Protein AF-A0AAX3X3F8-F1 (afdb_monomer)

Secondary structure (DSSP, 8-state):
---HHHHHHHHHHHHHHHHHHHHHHHS---S--PPPSEEEHHHHHHHHT--HHHHHHHHH-SSS--B-TTSS-EEEHHHHHHHHHHT-HHHHHH--GGGG--

Radius of gyration: 24.64 Å; Cα contacts (8 Å, |Δi|>4): 56; chains: 1; bounding box: 31×37×80 Å

pLDDT: mean 79.9, std 12.02, range [43.16, 93.12]

Structure (mmCIF, N/CA/C/O backbone):
data_AF-A0AAX3X3F8-F1
#
_entry.id   AF-A0AAX3X3F8-F1
#
loop_
_atom_site.group_PDB
_atom_site.id
_atom_site.type_symbol
_atom_site.label_atom_id
_atom_site.label_alt_id
_atom_site.label_comp_id
_atom_site.label_asym_id
_atom_site.label_entity_id
_atom_site.label_seq_id
_atom_site.pdbx_PDB_ins_code
_atom_site.Cartn_x
_atom_site.Cartn_y
_atom_site.Cartn_z
_atom_site.occupancy
_atom_site.B_iso_or_equiv
_atom_site.auth_seq_id
_atom_site.auth_comp_id
_atom_site.auth_asym_id
_atom_site.auth_atom_id
_atom_site.pdbx_PDB_model_num
ATOM 1 N N . MET A 1 1 ? -9.950 8.255 60.620 1.00 58.00 1 MET A N 1
ATOM 2 C CA . MET A 1 1 ? -10.562 7.123 59.895 1.00 58.00 1 MET A CA 1
ATOM 3 C C . MET A 1 1 ? -11.274 7.728 58.702 1.00 58.00 1 MET A C 1
ATOM 5 O O . MET A 1 1 ? -12.196 8.497 58.924 1.00 58.00 1 MET A O 1
ATOM 9 N N . TYR A 1 2 ? -10.775 7.527 57.478 1.00 62.75 2 TYR A N 1
ATOM 10 C CA . TYR A 1 2 ? -11.470 8.024 56.282 1.00 62.75 2 TYR A CA 1
ATOM 11 C C . TYR A 1 2 ? -12.895 7.469 56.281 1.00 62.75 2 TYR A C 1
ATOM 13 O O . TYR A 1 2 ? -13.060 6.282 56.581 1.00 62.75 2 TYR A O 1
ATOM 21 N N . SER A 1 3 ? -13.897 8.319 56.027 1.00 75.50 3 SER A N 1
ATOM 22 C CA . SER A 1 3 ? -15.286 7.861 56.003 1.00 75.50 3 SER A CA 1
ATOM 23 C C . SER A 1 3 ? -15.433 6.789 54.922 1.00 75.50 3 SER A C 1
ATOM 25 O O . SER A 1 3 ? -14.754 6.819 53.891 1.00 75.50 3 SER A O 1
ATOM 27 N N . GLU A 1 4 ? -16.278 5.796 55.176 1.00 75.62 4 GLU A N 1
ATOM 28 C CA . GLU A 1 4 ? -16.555 4.740 54.196 1.00 75.62 4 GLU A CA 1
ATOM 29 C C . GLU A 1 4 ? -17.125 5.318 52.888 1.00 75.62 4 GLU A C 1
ATOM 31 O O . GLU A 1 4 ? -16.891 4.765 51.817 1.00 75.62 4 GLU A O 1
ATOM 36 N N . GLU A 1 5 ? -17.764 6.486 52.959 1.00 75.38 5 GLU A N 1
ATOM 37 C CA . GLU A 1 5 ? -18.246 7.247 51.803 1.00 75.38 5 GLU A CA 1
ATOM 38 C C . GLU A 1 5 ? -17.090 7.737 50.922 1.00 75.38 5 GLU A C 1
ATOM 40 O O . GLU A 1 5 ? -17.108 7.518 49.715 1.00 75.38 5 GLU A O 1
ATOM 45 N N . PHE A 1 6 ? -16.024 8.281 51.519 1.00 75.81 6 PHE A N 1
ATOM 46 C CA . PHE A 1 6 ? -14.841 8.733 50.779 1.00 75.81 6 PHE A CA 1
ATOM 47 C C . PHE A 1 6 ? -14.113 7.577 50.076 1.00 75.81 6 PHE A C 1
ATOM 49 O O . PHE A 1 6 ? -13.629 7.706 48.952 1.00 75.81 6 PHE A O 1
ATOM 56 N N . LYS A 1 7 ? -14.060 6.400 50.714 1.00 77.25 7 LYS A N 1
ATOM 57 C CA . LYS A 1 7 ? -13.501 5.195 50.079 1.00 77.25 7 LYS A CA 1
ATOM 58 C C . LYS A 1 7 ? -14.379 4.695 48.932 1.00 77.25 7 LYS A C 1
ATOM 60 O O . LYS A 1 7 ? -13.846 4.161 47.959 1.00 77.25 7 LYS A O 1
ATOM 65 N N . ALA A 1 8 ? -15.700 4.824 49.055 1.00 79.06 8 ALA A N 1
ATOM 66 C CA . ALA A 1 8 ? -16.638 4.442 48.007 1.00 79.06 8 ALA A CA 1
ATOM 67 C C . ALA A 1 8 ? -16.528 5.371 46.788 1.00 79.06 8 ALA A C 1
ATOM 69 O O . ALA A 1 8 ? -16.512 4.880 45.661 1.00 79.06 8 ALA A O 1
ATOM 70 N N . GLU A 1 9 ? -16.364 6.673 47.020 1.00 79.81 9 GLU A N 1
ATOM 71 C CA . GLU A 1 9 ? -16.201 7.694 45.983 1.00 79.81 9 GLU A CA 1
ATOM 72 C C . GLU A 1 9 ? -14.920 7.474 45.165 1.00 79.81 9 GLU A C 1
ATOM 74 O O . GLU A 1 9 ? -14.990 7.272 43.953 1.00 79.81 9 GLU A O 1
ATOM 79 N N . ILE A 1 10 ? -13.765 7.336 45.831 1.00 82.44 10 ILE A N 1
ATOM 80 C CA . ILE A 1 10 ? -12.483 7.053 45.157 1.00 82.44 10 ILE A CA 1
ATOM 81 C C . ILE A 1 10 ? -12.543 5.752 44.356 1.00 82.44 10 ILE A C 1
ATOM 83 O O . ILE A 1 10 ? -11.998 5.652 43.256 1.00 82.44 10 ILE A O 1
ATOM 87 N N . LYS A 1 11 ? -13.189 4.717 44.902 1.00 83.19 11 LYS A N 1
ATOM 88 C CA . LYS A 1 11 ? -13.302 3.425 44.222 1.00 83.19 11 LYS A CA 1
ATOM 89 C C . LYS A 1 11 ? -14.120 3.537 42.939 1.00 83.19 11 LYS A C 1
ATOM 91 O O . LYS A 1 11 ? -13.823 2.822 41.980 1.00 83.19 11 LYS A O 1
ATOM 96 N N . GLU A 1 12 ? -15.132 4.396 42.917 1.00 84.38 12 GLU A N 1
ATOM 97 C CA . GLU A 1 12 ? -15.956 4.587 41.730 1.00 84.38 12 GLU A CA 1
ATOM 98 C C . GLU A 1 12 ? -15.256 5.458 40.683 1.00 84.38 12 GLU A C 1
ATOM 100 O O . GLU A 1 12 ? -15.227 5.066 39.517 1.00 84.38 12 GLU A O 1
ATOM 105 N N . GLU A 1 13 ? -14.579 6.535 41.088 1.00 83.00 13 GLU A N 1
ATOM 106 C CA . GLU A 1 13 ? -13.728 7.328 40.186 1.00 83.00 13 GLU A CA 1
ATOM 107 C C . GLU A 1 13 ? -12.637 6.467 39.540 1.00 83.00 13 GLU A C 1
ATOM 109 O O . GLU A 1 13 ? -12.443 6.487 38.322 1.00 83.00 13 GLU A O 1
ATOM 114 N N . PHE A 1 14 ? -11.975 5.622 40.337 1.00 82.81 14 PHE A N 1
ATOM 115 C CA . PHE A 1 14 ? -10.937 4.731 39.832 1.00 82.81 14 PHE A CA 1
ATOM 116 C C . PHE A 1 14 ? -11.504 3.715 38.839 1.00 82.81 14 PHE A C 1
ATOM 118 O O . PHE A 1 14 ? -10.891 3.457 37.810 1.00 82.81 14 PHE A O 1
ATOM 125 N N . ARG A 1 15 ? -12.700 3.163 39.088 1.00 83.31 15 ARG A N 1
ATOM 126 C CA . ARG A 1 15 ? -13.371 2.255 38.140 1.00 83.31 15 ARG A CA 1
ATOM 127 C C . ARG A 1 15 ? -13.781 2.937 36.844 1.00 83.31 15 ARG A C 1
ATOM 129 O O . ARG A 1 15 ? -13.835 2.257 35.821 1.00 83.31 15 ARG A O 1
ATOM 136 N N . GLN A 1 16 ? -14.143 4.216 36.882 1.00 83.88 16 GLN A N 1
ATOM 137 C CA . GLN A 1 16 ? -14.480 4.970 35.677 1.00 83.88 16 GLN A CA 1
ATOM 138 C C . GLN A 1 16 ? -13.229 5.217 34.838 1.00 83.88 16 GLN A C 1
ATOM 140 O O . GLN A 1 16 ? -13.212 4.851 33.666 1.00 83.88 16 GLN A O 1
ATOM 145 N N . LEU A 1 17 ? -12.153 5.694 35.466 1.00 83.06 17 LEU A N 1
ATOM 146 C CA . LEU A 1 17 ? -10.879 5.942 34.794 1.00 83.06 17 LEU A CA 1
ATOM 147 C C . LEU A 1 17 ? -10.274 4.650 34.220 1.00 83.06 17 LEU A C 1
ATOM 149 O O . LEU A 1 17 ? -9.800 4.624 33.087 1.00 83.06 17 LEU A O 1
ATOM 153 N N . PHE A 1 18 ? -10.363 3.543 34.962 1.00 82.31 18 PHE A N 1
ATOM 154 C CA . PHE A 1 18 ? -9.892 2.239 34.492 1.00 82.31 18 PHE A CA 1
ATOM 155 C C . PHE A 1 18 ? -10.750 1.686 33.346 1.00 82.31 18 PHE A C 1
ATOM 157 O O . PHE A 1 18 ? -10.212 1.071 32.431 1.00 82.31 18 PHE A O 1
ATOM 164 N N . ARG A 1 19 ? -12.075 1.901 33.368 1.00 80.19 19 ARG A N 1
ATOM 165 C CA . ARG A 1 19 ? -12.961 1.508 32.258 1.00 80.19 19 ARG A CA 1
ATOM 166 C C . ARG A 1 19 ? -12.665 2.302 31.000 1.00 80.19 19 ARG A C 1
ATOM 168 O O . ARG A 1 19 ? -12.565 1.696 29.944 1.00 80.19 19 ARG A O 1
ATOM 175 N N . GLU A 1 20 ? -12.480 3.609 31.118 1.00 79.94 20 GLU A N 1
ATOM 176 C CA . GLU A 1 20 ? -12.180 4.463 29.971 1.00 79.94 20 GLU A CA 1
ATOM 177 C C . GLU A 1 20 ? -10.856 4.062 29.301 1.00 79.94 20 GLU A C 1
ATOM 179 O O . GLU A 1 20 ? -10.770 3.966 28.075 1.00 79.94 20 GLU A O 1
ATOM 184 N N . GLU A 1 21 ? -9.833 3.755 30.099 1.00 76.81 21 GLU A N 1
ATOM 185 C CA . GLU A 1 21 ? -8.528 3.361 29.569 1.00 76.81 21 GLU A CA 1
ATOM 186 C C . GLU A 1 21 ? -8.526 1.929 29.011 1.00 76.81 21 GLU A C 1
ATOM 188 O O . GLU A 1 21 ? -7.927 1.667 27.964 1.00 76.81 21 GLU A O 1
ATOM 193 N N . LEU A 1 22 ? -9.262 1.006 29.646 1.00 77.94 22 LEU A N 1
ATOM 194 C CA . LEU A 1 22 ? -9.501 -0.325 29.088 1.00 77.94 22 LEU A CA 1
ATOM 195 C C . LEU A 1 22 ? -10.288 -0.240 27.777 1.00 77.94 22 LEU A C 1
ATOM 197 O O . LEU A 1 22 ? -9.910 -0.897 26.815 1.00 77.94 22 LEU A O 1
ATOM 201 N N . GLU A 1 23 ? -11.332 0.582 27.684 1.00 73.75 23 GLU A N 1
ATOM 202 C CA . GLU A 1 23 ? -12.084 0.756 26.439 1.00 73.75 23 GLU A CA 1
ATOM 203 C C . GLU A 1 23 ? -11.219 1.338 25.319 1.00 73.75 23 GLU A C 1
ATOM 205 O O . GLU A 1 23 ? -11.332 0.887 24.185 1.00 73.75 23 GLU A O 1
ATOM 210 N N . LYS A 1 24 ? -10.288 2.256 25.602 1.00 73.94 24 LYS A N 1
ATOM 211 C CA . LYS A 1 24 ? -9.333 2.747 24.590 1.00 73.94 24 LYS A CA 1
ATOM 212 C C . LYS A 1 24 ? -8.339 1.674 24.135 1.00 73.94 24 LYS A C 1
ATOM 214 O O . LYS A 1 24 ? -7.976 1.643 22.959 1.00 73.94 24 LYS A O 1
ATOM 219 N N . ALA A 1 25 ? -7.900 0.797 25.040 1.00 68.19 25 ALA A N 1
ATOM 220 C CA . ALA A 1 25 ? -6.952 -0.277 24.737 1.00 68.19 25 ALA A CA 1
ATOM 221 C C . ALA A 1 25 ? -7.603 -1.487 24.039 1.00 68.19 25 ALA A C 1
ATOM 223 O O . ALA A 1 25 ? -6.983 -2.107 23.174 1.00 68.19 25 ALA A O 1
ATOM 224 N N . PHE A 1 26 ? -8.847 -1.808 24.409 1.00 63.91 26 PHE A N 1
ATOM 225 C CA . PHE A 1 26 ? -9.639 -2.924 23.886 1.00 63.91 26 PHE A CA 1
ATOM 226 C C . PHE A 1 26 ? -10.647 -2.513 22.817 1.00 63.91 26 PHE A C 1
ATOM 228 O O . PHE A 1 26 ? -11.297 -3.396 22.253 1.00 63.91 26 PHE A O 1
ATOM 235 N N . ALA A 1 27 ? -10.762 -1.216 22.499 1.00 64.94 27 ALA A N 1
ATOM 236 C CA . ALA A 1 27 ? -11.439 -0.759 21.297 1.00 64.94 27 ALA A CA 1
ATOM 237 C C . ALA A 1 27 ? -10.903 -1.624 20.160 1.00 64.94 27 ALA A C 1
ATOM 239 O O . ALA A 1 27 ? -9.682 -1.640 19.950 1.00 64.94 27 ALA A O 1
ATOM 240 N N . PRO A 1 28 ? -11.765 -2.399 19.480 1.00 53.25 28 PRO A N 1
ATOM 241 C CA . PRO A 1 28 ? -11.326 -3.273 18.419 1.00 53.25 28 PRO A CA 1
ATOM 242 C C . PRO A 1 28 ? -10.744 -2.367 17.345 1.00 53.25 28 PRO A C 1
ATOM 244 O O . PRO A 1 28 ? -11.465 -1.828 16.513 1.00 53.25 28 PRO A O 1
ATOM 247 N N . LYS A 1 29 ? -9.422 -2.164 17.367 1.00 53.62 29 LYS A N 1
ATOM 248 C CA . LYS A 1 29 ? -8.680 -1.786 16.177 1.00 53.62 29 LYS A CA 1
ATOM 249 C C . LYS A 1 29 ? -9.015 -2.918 15.230 1.00 53.62 29 LYS A C 1
ATOM 251 O O . LYS A 1 29 ? -8.598 -4.042 15.522 1.00 53.62 29 LYS A O 1
ATOM 256 N N . PRO A 1 30 ? -9.825 -2.688 14.187 1.00 51.72 30 PRO A N 1
ATOM 257 C CA . PRO A 1 30 ? -10.158 -3.769 13.293 1.00 51.72 30 PRO A CA 1
ATOM 258 C C . PRO A 1 30 ? -8.814 -4.271 12.765 1.00 51.72 30 PRO A C 1
ATOM 260 O O . PRO A 1 30 ? -8.074 -3.535 12.113 1.00 51.72 30 PRO A O 1
ATOM 263 N N . LEU A 1 31 ? -8.454 -5.502 13.144 1.00 53.12 31 LEU A N 1
ATOM 264 C CA . LEU A 1 31 ? -7.242 -6.183 12.671 1.00 53.12 31 LEU A CA 1
ATOM 265 C C . LEU A 1 31 ? -7.237 -6.235 11.136 1.00 53.12 31 LEU A C 1
ATOM 267 O O . LEU A 1 31 ? -6.192 -6.330 10.503 1.00 53.12 31 LEU A O 1
ATOM 271 N N . ILE A 1 32 ? -8.423 -6.079 10.554 1.00 50.91 32 ILE A N 1
ATOM 272 C CA . ILE A 1 32 ? -8.687 -5.828 9.156 1.00 50.91 32 ILE A CA 1
ATOM 273 C C . ILE A 1 32 ? -8.950 -4.323 9.011 1.00 50.91 32 ILE A C 1
ATOM 275 O O . ILE A 1 32 ? -10.095 -3.877 9.003 1.00 50.91 32 ILE A O 1
ATOM 279 N N . ARG A 1 33 ? -7.901 -3.499 8.891 1.00 57.41 33 ARG A N 1
ATOM 280 C CA . ARG A 1 33 ? -8.070 -2.252 8.132 1.00 57.41 33 ARG A CA 1
ATOM 281 C C . ARG A 1 33 ? -8.456 -2.713 6.732 1.00 57.41 33 ARG A C 1
ATOM 283 O O . ARG A 1 33 ? -7.586 -3.197 6.012 1.00 57.41 33 ARG A O 1
ATOM 290 N N . GLU A 1 34 ? -9.743 -2.677 6.398 1.00 65.19 34 GLU A N 1
ATOM 291 C CA . GLU A 1 34 ? -10.207 -3.008 5.054 1.00 65.19 34 GLU A CA 1
ATOM 292 C C . GLU A 1 34 ? -9.348 -2.221 4.068 1.00 65.19 34 GLU A C 1
ATOM 294 O O . GLU A 1 34 ? -9.253 -0.991 4.149 1.00 65.19 34 GLU A O 1
ATOM 299 N N . LEU A 1 35 ? -8.616 -2.945 3.217 1.00 71.50 35 LEU A N 1
ATOM 300 C CA . LEU A 1 35 ? -7.691 -2.317 2.292 1.00 71.50 35 LEU A CA 1
ATOM 301 C C . LEU A 1 35 ? -8.539 -1.435 1.364 1.00 71.50 35 LEU A C 1
ATOM 303 O O . LEU A 1 35 ? -9.437 -1.960 0.700 1.00 71.50 35 LEU A O 1
ATOM 307 N N . PRO A 1 36 ? -8.320 -0.108 1.327 1.00 78.75 36 PRO A N 1
ATOM 308 C CA . PRO A 1 36 ? -9.145 0.777 0.516 1.00 78.75 36 PRO A CA 1
ATOM 309 C C . PRO A 1 36 ? -9.081 0.323 -0.941 1.00 78.75 36 PRO A C 1
ATOM 311 O O . PRO A 1 36 ? -8.023 -0.087 -1.408 1.00 78.75 36 PRO A O 1
ATOM 314 N N . VAL A 1 37 ? -10.193 0.396 -1.677 1.00 84.44 37 VAL A N 1
ATOM 315 C CA . VAL A 1 37 ? -10.270 -0.119 -3.062 1.00 84.44 37 VAL A CA 1
ATOM 316 C C . VAL A 1 37 ? -9.149 0.449 -3.943 1.00 84.44 37 VAL A C 1
ATOM 318 O O . VAL A 1 37 ? -8.559 -0.274 -4.749 1.00 84.44 37 VAL A O 1
ATOM 321 N N . LEU A 1 38 ? -8.820 1.726 -3.734 1.00 88.38 38 LEU A N 1
ATOM 322 C CA . LEU A 1 38 ? -7.677 2.408 -4.323 1.00 88.38 38 LEU A CA 1
ATOM 3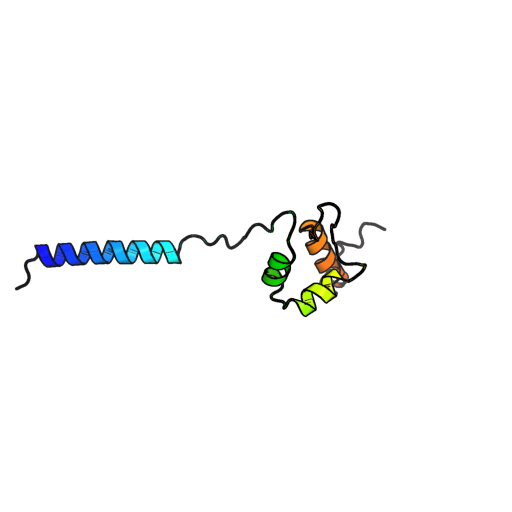23 C C . LEU A 1 38 ? -6.773 2.938 -3.206 1.00 88.38 38 LEU A C 1
ATOM 325 O O . LEU A 1 38 ? -7.192 3.766 -2.396 1.00 88.38 38 LEU A O 1
ATOM 329 N N . LEU A 1 39 ? -5.526 2.488 -3.195 1.00 89.31 39 LEU A N 1
ATOM 330 C CA . LEU A 1 39 ? -4.485 2.959 -2.296 1.00 89.31 39 LEU A CA 1
ATOM 331 C C . LEU A 1 39 ? -3.819 4.212 -2.863 1.00 89.31 39 LEU A C 1
ATOM 333 O O . LEU A 1 39 ? -3.541 4.320 -4.060 1.00 89.31 39 LEU A O 1
ATOM 337 N N . THR A 1 40 ? -3.521 5.156 -1.980 1.00 91.44 40 THR A N 1
ATOM 338 C CA . THR A 1 40 ? -2.628 6.279 -2.278 1.00 91.44 40 THR A CA 1
ATOM 339 C C . THR A 1 40 ? -1.167 5.885 -2.053 1.00 91.44 40 THR A C 1
ATOM 341 O O . THR A 1 40 ? -0.865 4.899 -1.380 1.00 91.44 40 THR A O 1
ATOM 344 N N . ARG A 1 41 ? -0.232 6.703 -2.553 1.00 89.69 41 ARG A N 1
ATOM 345 C CA . ARG A 1 41 ? 1.208 6.542 -2.284 1.00 89.69 41 ARG A CA 1
ATOM 346 C C . ARG A 1 41 ? 1.529 6.462 -0.787 1.00 89.69 41 ARG A C 1
ATOM 348 O O . ARG A 1 41 ? 2.325 5.620 -0.393 1.00 89.69 41 ARG A O 1
ATOM 355 N N . GLN A 1 42 ? 0.911 7.313 0.036 1.00 89.38 42 GLN A N 1
ATOM 356 C CA . GLN A 1 42 ? 1.132 7.319 1.488 1.00 89.38 42 GLN A CA 1
ATOM 357 C C . GLN A 1 42 ? 0.658 6.010 2.125 1.00 89.38 42 GLN A C 1
ATOM 359 O O . GLN A 1 42 ? 1.393 5.397 2.891 1.00 89.38 42 GLN A O 1
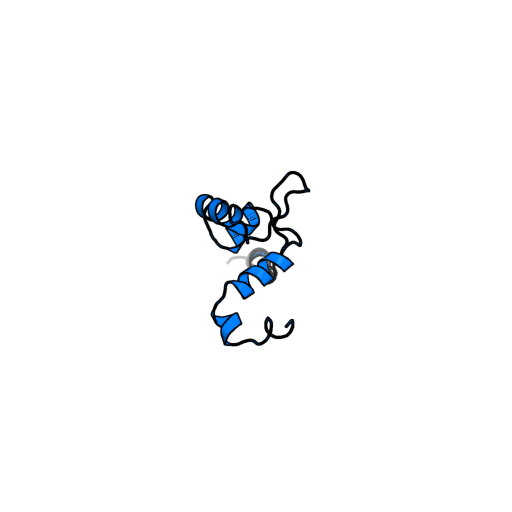ATOM 364 N N . GLN A 1 43 ? -0.520 5.526 1.730 1.00 88.94 43 GLN A N 1
ATOM 365 C CA . GLN A 1 43 ? -1.049 4.256 2.227 1.00 88.94 43 GLN A CA 1
ATOM 366 C C . GLN A 1 43 ? -0.204 3.060 1.777 1.00 88.94 43 GLN A C 1
ATOM 368 O O . GLN A 1 43 ? -0.002 2.139 2.558 1.00 88.94 43 GLN A O 1
ATOM 373 N N . LEU A 1 44 ? 0.337 3.079 0.553 1.00 90.00 44 LEU A N 1
ATOM 374 C CA . LEU A 1 44 ? 1.286 2.060 0.097 1.00 90.00 44 LEU A CA 1
ATOM 375 C C . LEU A 1 44 ? 2.563 2.066 0.949 1.00 90.00 44 LEU A C 1
ATOM 377 O O . LEU A 1 44 ? 3.045 1.006 1.337 1.00 90.00 44 LEU A O 1
ATOM 381 N N . MET A 1 45 ? 3.100 3.252 1.250 1.00 91.00 45 MET A N 1
ATOM 382 C CA . MET A 1 45 ? 4.286 3.405 2.097 1.00 91.00 45 MET A CA 1
ATOM 383 C C . MET A 1 45 ? 4.055 2.868 3.509 1.00 91.00 45 MET A C 1
ATOM 385 O O . MET A 1 45 ? 4.914 2.159 4.027 1.00 91.00 45 MET A O 1
ATOM 389 N N . GLU A 1 46 ? 2.899 3.167 4.102 1.00 90.12 46 GLU A N 1
ATOM 390 C CA . GLU A 1 46 ? 2.495 2.624 5.401 1.00 90.12 46 GLU A CA 1
ATOM 391 C C . GLU A 1 46 ? 2.316 1.102 5.351 1.00 90.12 46 GLU A C 1
ATOM 393 O O . GLU A 1 46 ? 2.815 0.401 6.227 1.00 90.12 46 GLU A O 1
ATOM 398 N N . LEU A 1 47 ? 1.654 0.585 4.311 1.00 87.69 47 LEU A N 1
ATOM 399 C CA . LEU A 1 47 ? 1.356 -0.840 4.154 1.00 87.69 47 LEU A CA 1
ATOM 400 C C . LEU A 1 47 ? 2.624 -1.685 3.990 1.00 87.69 47 LEU A C 1
ATOM 402 O O . LEU A 1 47 ? 2.761 -2.727 4.621 1.00 87.69 47 LEU A O 1
ATOM 406 N N . PHE A 1 48 ? 3.557 -1.232 3.152 1.00 87.56 48 PHE A N 1
ATOM 407 C CA . PHE A 1 48 ? 4.816 -1.933 2.887 1.00 87.56 48 PHE A CA 1
ATOM 408 C C . PHE A 1 48 ? 5.914 -1.565 3.892 1.00 87.56 48 PHE A C 1
ATOM 410 O O . PHE A 1 48 ? 6.999 -2.143 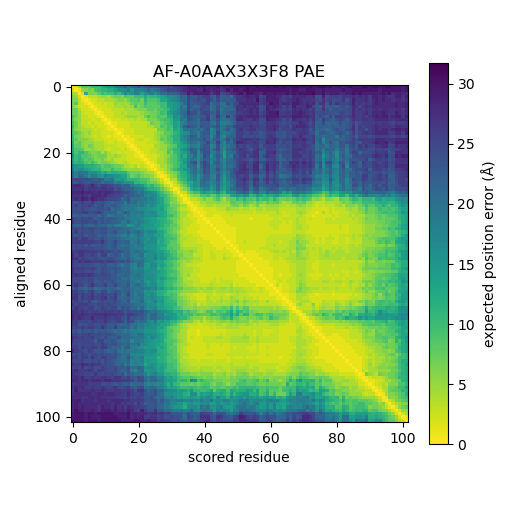3.851 1.00 87.56 48 PHE A O 1
ATOM 417 N N . ASN A 1 49 ? 5.656 -0.595 4.775 1.00 89.75 49 ASN A N 1
ATOM 418 C CA . ASN A 1 49 ? 6.634 -0.007 5.685 1.00 89.75 49 ASN A CA 1
ATOM 419 C C . ASN A 1 49 ? 7.926 0.438 4.964 1.00 89.75 49 ASN A C 1
ATOM 421 O O . ASN A 1 49 ? 9.048 0.139 5.381 1.00 89.75 49 ASN A O 1
ATOM 425 N N . ILE A 1 50 ? 7.766 1.143 3.839 1.00 92.44 50 ILE A N 1
ATOM 426 C CA . ILE A 1 50 ? 8.873 1.626 3.003 1.00 92.44 50 ILE A CA 1
ATOM 427 C C . ILE A 1 50 ? 8.949 3.149 2.983 1.00 92.44 50 ILE A C 1
ATOM 429 O O . ILE A 1 50 ? 7.953 3.862 3.083 1.00 92.44 50 ILE A O 1
ATOM 433 N N . ARG A 1 51 ? 10.168 3.659 2.793 1.00 93.12 51 ARG A N 1
ATOM 434 C CA . ARG A 1 51 ? 10.414 5.093 2.619 1.00 93.12 51 ARG A CA 1
ATOM 435 C C . ARG A 1 51 ? 10.078 5.560 1.205 1.00 93.12 51 ARG A C 1
ATOM 437 O O . ARG A 1 51 ? 10.056 4.779 0.253 1.00 93.12 51 ARG A O 1
ATOM 444 N N . ASP A 1 52 ? 9.920 6.872 1.083 1.00 92.25 52 ASP A N 1
ATOM 445 C CA . ASP A 1 52 ? 9.490 7.557 -0.135 1.00 92.25 52 ASP A CA 1
ATOM 446 C C . ASP A 1 52 ? 10.330 7.212 -1.377 1.00 92.25 52 ASP A C 1
ATOM 448 O O . ASP A 1 52 ? 9.792 6.957 -2.451 1.00 92.25 52 ASP A O 1
ATOM 452 N N . THR A 1 53 ? 11.650 7.097 -1.222 1.00 93.12 53 THR A N 1
ATOM 453 C CA . THR A 1 53 ? 12.564 6.745 -2.320 1.00 93.12 53 THR A CA 1
ATOM 454 C C . THR A 1 53 ? 12.284 5.359 -2.899 1.00 93.12 53 THR A C 1
ATOM 456 O O . THR A 1 53 ? 12.296 5.176 -4.117 1.00 93.12 53 THR A O 1
ATOM 459 N N . LYS A 1 54 ? 11.988 4.377 -2.040 1.00 92.31 54 LYS A N 1
ATOM 460 C CA . LYS A 1 54 ? 11.628 3.018 -2.460 1.00 92.31 54 LYS A CA 1
ATOM 461 C C . LYS A 1 54 ? 10.221 2.973 -3.044 1.00 92.31 54 LYS A C 1
ATOM 463 O O . LYS A 1 54 ? 10.019 2.282 -4.037 1.00 92.31 54 LYS A O 1
ATOM 468 N N . ALA A 1 55 ? 9.291 3.756 -2.500 1.00 91.81 55 ALA A N 1
ATOM 469 C CA . ALA A 1 55 ? 7.954 3.893 -3.069 1.00 91.81 55 ALA A CA 1
ATOM 470 C C . ALA A 1 55 ? 7.990 4.509 -4.480 1.00 91.81 55 ALA A C 1
ATOM 472 O O . ALA A 1 55 ? 7.372 3.963 -5.388 1.00 91.81 55 ALA A O 1
ATOM 473 N N . SER A 1 56 ? 8.770 5.574 -4.705 1.00 91.62 56 SER A N 1
ATOM 474 C CA . SER A 1 56 ? 9.016 6.134 -6.046 1.00 91.62 56 SER A CA 1
ATOM 475 C C . SER A 1 56 ? 9.559 5.086 -7.014 1.00 91.62 56 SER A C 1
ATOM 477 O O . SER A 1 56 ? 9.059 4.968 -8.129 1.00 91.62 56 SER A O 1
ATOM 479 N N . ALA A 1 57 ? 10.577 4.328 -6.593 1.00 92.62 57 ALA A N 1
ATOM 480 C CA . ALA A 1 57 ? 11.187 3.303 -7.435 1.00 92.62 57 ALA A CA 1
ATOM 481 C C . ALA A 1 57 ? 10.181 2.201 -7.806 1.00 92.62 57 ALA A C 1
ATOM 483 O O . ALA A 1 57 ? 10.127 1.789 -8.961 1.00 92.62 57 ALA A O 1
ATOM 484 N N . LEU A 1 58 ? 9.353 1.770 -6.848 1.00 91.38 58 LEU A N 1
ATOM 485 C CA . LEU A 1 58 ? 8.307 0.771 -7.062 1.00 91.38 58 LEU A CA 1
ATOM 486 C C . LEU A 1 58 ? 7.216 1.282 -8.018 1.00 91.38 58 LEU A C 1
ATOM 488 O O . LEU A 1 58 ? 6.880 0.598 -8.976 1.00 91.38 58 LEU A O 1
ATOM 492 N N . LEU A 1 59 ? 6.728 2.512 -7.825 1.00 89.44 59 LEU A N 1
ATOM 493 C CA . LEU A 1 59 ? 5.724 3.140 -8.699 1.00 89.44 59 LEU A CA 1
ATOM 494 C C . LEU A 1 59 ? 6.251 3.450 -10.112 1.00 89.44 59 LEU A C 1
ATOM 496 O O . LEU A 1 59 ? 5.476 3.544 -11.068 1.00 89.44 59 LEU A O 1
ATOM 500 N N . GLY A 1 60 ? 7.568 3.621 -10.250 1.00 88.44 60 GLY A N 1
ATOM 501 C CA . GLY A 1 60 ? 8.243 3.844 -11.528 1.00 88.44 60 GLY A CA 1
ATOM 502 C C . GLY A 1 60 ? 8.317 2.601 -12.414 1.00 88.44 60 GLY A C 1
ATOM 503 O O . GLY A 1 60 ? 8.501 2.734 -13.622 1.00 88.44 60 GLY A O 1
ATOM 504 N N . ARG A 1 61 ? 8.126 1.407 -11.847 1.00 90.44 61 ARG A N 1
ATOM 505 C CA . ARG A 1 61 ? 8.125 0.155 -12.605 1.00 90.44 61 ARG A CA 1
ATOM 506 C C . ARG A 1 61 ? 6.995 0.123 -13.639 1.00 90.44 61 ARG A C 1
ATOM 508 O O . ARG A 1 61 ? 5.921 0.699 -13.432 1.00 90.44 61 ARG A O 1
ATOM 515 N N . SER A 1 62 ? 7.258 -0.522 -14.774 1.00 87.19 62 SER A N 1
ATOM 516 C CA . SER A 1 62 ? 6.295 -0.678 -15.872 1.00 87.19 62 SER A CA 1
ATOM 517 C C . SER A 1 62 ? 5.243 -1.745 -15.578 1.00 87.19 62 SER A C 1
ATOM 519 O O . SER A 1 62 ? 4.109 -1.606 -16.015 1.00 87.19 62 SER A O 1
ATOM 521 N N . ASP A 1 63 ? 5.615 -2.775 -14.820 1.00 89.00 63 ASP A N 1
ATOM 522 C CA . ASP A 1 63 ? 4.770 -3.902 -14.419 1.00 89.00 63 ASP A CA 1
ATOM 523 C C . ASP A 1 63 ? 3.924 -3.621 -13.167 1.00 89.00 63 ASP A C 1
ATOM 525 O O . ASP A 1 63 ? 3.046 -4.407 -12.827 1.00 89.00 63 ASP A O 1
ATOM 529 N N . PHE A 1 64 ? 4.175 -2.513 -12.463 1.00 91.31 64 PHE A N 1
ATOM 530 C CA . PHE A 1 64 ? 3.484 -2.217 -11.212 1.00 91.31 64 PHE A CA 1
ATOM 531 C C . PHE A 1 64 ? 2.059 -1.679 -11.456 1.00 91.31 64 PHE A C 1
ATOM 533 O O . PHE A 1 64 ? 1.889 -0.752 -12.258 1.00 91.31 64 PHE A O 1
ATOM 540 N N . PRO A 1 65 ? 1.032 -2.190 -10.747 1.00 89.69 65 PRO A N 1
ATOM 541 C CA . PRO A 1 65 ? -0.366 -1.848 -10.990 1.00 89.69 65 PRO A CA 1
ATOM 542 C C . PRO A 1 65 ? -0.694 -0.435 -10.498 1.00 89.69 65 PRO A C 1
ATOM 544 O O . PRO A 1 65 ? -0.999 -0.201 -9.328 1.00 89.69 65 PRO A O 1
ATOM 547 N N . LYS A 1 66 ? -0.649 0.526 -11.419 1.00 89.44 66 LYS A N 1
ATOM 548 C CA . LYS A 1 66 ? -0.880 1.951 -11.162 1.00 89.44 66 LYS A CA 1
ATOM 549 C C . LYS A 1 66 ? -1.995 2.507 -12.037 1.00 89.44 66 LYS A C 1
ATOM 551 O O . LYS A 1 66 ? -2.109 2.184 -13.214 1.00 89.44 66 LYS A O 1
ATOM 556 N N . PHE A 1 67 ? -2.793 3.383 -11.449 1.00 87.94 67 PHE A N 1
ATOM 557 C CA . PHE A 1 67 ? -3.910 4.079 -12.066 1.00 87.94 67 PHE A CA 1
ATOM 558 C C . PHE A 1 67 ? -3.646 5.588 -12.022 1.00 87.94 67 PHE A C 1
ATOM 560 O O . PHE A 1 67 ? -3.510 6.162 -10.941 1.00 87.94 67 PHE A O 1
ATOM 567 N N . TYR A 1 68 ? -3.545 6.224 -13.193 1.00 82.94 68 TYR A N 1
ATOM 568 C CA . TYR A 1 68 ? -3.225 7.656 -13.326 1.00 82.94 68 TYR A CA 1
ATOM 569 C C . TYR A 1 68 ? -4.404 8.527 -13.771 1.00 82.94 68 TYR A C 1
ATOM 571 O O . TYR A 1 68 ? -4.309 9.750 -13.695 1.00 82.94 68 TYR A O 1
ATOM 579 N N . GLU A 1 69 ? -5.515 7.938 -14.219 1.00 80.56 69 GLU A N 1
ATOM 580 C CA . GLU A 1 69 ? -6.597 8.693 -14.874 1.00 80.56 69 GLU A CA 1
ATOM 581 C C . GLU A 1 69 ? -7.348 9.641 -13.921 1.00 80.56 69 GLU A C 1
ATOM 583 O O . GLU A 1 69 ? -8.008 10.573 -14.364 1.00 80.56 69 GLU A O 1
ATOM 588 N N . ALA A 1 70 ? -7.193 9.476 -12.603 1.00 76.81 70 ALA A N 1
ATOM 589 C CA . ALA A 1 70 ? -7.801 10.338 -11.586 1.00 76.81 70 ALA A CA 1
ATOM 590 C C . ALA A 1 70 ? -6.986 11.608 -11.244 1.00 76.81 70 ALA A C 1
ATOM 592 O O . ALA A 1 70 ? -7.198 12.204 -10.187 1.00 76.81 70 ALA A O 1
ATOM 593 N N . GLY A 1 71 ? -6.004 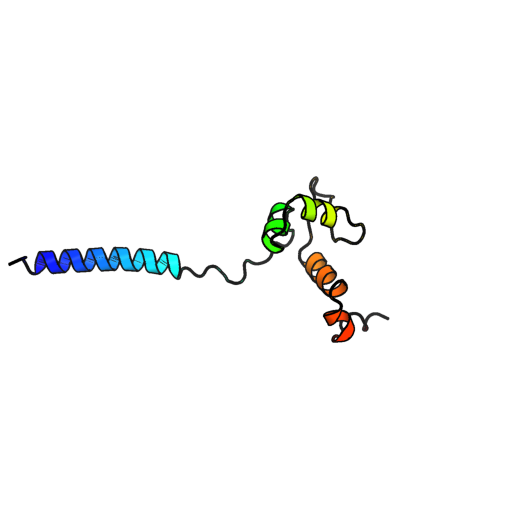12.000 -12.067 1.00 78.94 71 GLY A N 1
ATOM 594 C CA . GLY A 1 71 ? -5.159 13.185 -11.825 1.00 78.94 71 GLY A CA 1
ATOM 595 C C . GLY A 1 71 ? -4.118 13.019 -10.707 1.00 78.94 71 GLY A C 1
ATOM 596 O O . GLY A 1 71 ? -3.410 13.963 -10.363 1.00 78.94 71 GLY A O 1
ATOM 597 N N . ARG A 1 72 ? -4.004 11.815 -10.135 1.00 84.81 72 ARG A N 1
ATOM 598 C CA . ARG A 1 72 ? -2.985 11.411 -9.155 1.00 84.81 72 ARG A CA 1
ATOM 599 C C . ARG A 1 72 ? -2.708 9.916 -9.280 1.00 84.81 72 ARG A C 1
ATOM 601 O O . ARG A 1 72 ? -3.548 9.180 -9.790 1.00 84.81 72 ARG A O 1
ATOM 608 N N . VAL A 1 73 ? -1.562 9.465 -8.768 1.00 86.81 73 VAL A N 1
ATOM 609 C CA . VAL A 1 73 ? -1.220 8.034 -8.747 1.00 86.81 73 VAL A CA 1
ATOM 610 C C . VAL A 1 73 ? -2.056 7.322 -7.692 1.00 86.81 73 VAL A C 1
ATOM 612 O O . VAL A 1 73 ? -1.924 7.595 -6.496 1.00 86.81 73 VAL A O 1
ATOM 615 N N . LEU A 1 74 ? -2.902 6.409 -8.148 1.00 90.56 74 LEU A N 1
ATOM 616 C CA . LEU A 1 74 ? -3.684 5.500 -7.322 1.00 90.56 74 LEU A CA 1
ATOM 617 C C . LEU A 1 74 ? -3.301 4.061 -7.643 1.00 90.56 74 LEU A C 1
ATOM 619 O O . LEU A 1 74 ? -2.836 3.758 -8.737 1.00 90.56 74 LEU A O 1
ATOM 623 N N . ILE A 1 75 ? -3.471 3.172 -6.676 1.00 91.12 75 ILE A N 1
ATOM 624 C CA . ILE A 1 75 ? -3.036 1.780 -6.779 1.00 91.12 75 ILE A CA 1
ATOM 625 C C . ILE A 1 75 ? -4.245 0.903 -6.464 1.00 91.12 75 ILE A C 1
ATOM 627 O O . ILE A 1 75 ? -4.705 0.900 -5.321 1.00 91.12 75 ILE A O 1
ATOM 631 N N . PRO A 1 76 ? -4.810 0.186 -7.446 1.00 91.38 76 PRO A N 1
ATOM 632 C CA . PRO A 1 76 ? -5.931 -0.703 -7.189 1.00 91.38 76 PRO A CA 1
ATOM 633 C C . PRO A 1 76 ? -5.512 -1.858 -6.283 1.00 91.38 76 PRO A C 1
ATOM 635 O O . PRO A 1 76 ? -4.656 -2.662 -6.644 1.00 91.38 76 PRO A O 1
ATOM 638 N N . SER A 1 77 ? -6.150 -1.972 -5.122 1.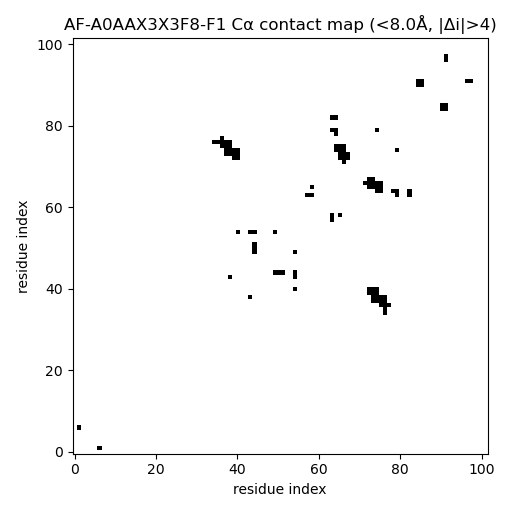00 89.25 77 SER A N 1
ATOM 639 C CA . SER A 1 77 ? -5.806 -2.966 -4.098 1.00 89.25 77 SER A CA 1
ATOM 640 C C . SER A 1 77 ? -5.861 -4.402 -4.604 1.00 89.25 77 SER A C 1
ATOM 642 O O . SER A 1 77 ? -4.967 -5.195 -4.330 1.00 89.25 77 SER A O 1
ATOM 644 N N . LYS A 1 78 ? -6.869 -4.731 -5.418 1.00 87.81 78 LYS A N 1
ATOM 645 C CA . LYS A 1 78 ? -6.991 -6.059 -6.031 1.00 87.81 78 LYS A CA 1
ATOM 646 C C . LYS A 1 78 ? -5.813 -6.379 -6.960 1.00 87.81 78 LYS A C 1
ATOM 648 O O . LYS A 1 78 ? -5.278 -7.479 -6.902 1.00 87.81 78 LYS A O 1
ATOM 653 N N . ALA A 1 79 ? -5.410 -5.417 -7.791 1.00 88.50 79 ALA A N 1
ATOM 654 C CA . ALA A 1 79 ? -4.299 -5.592 -8.722 1.00 88.50 79 ALA A CA 1
ATOM 655 C C . ALA A 1 79 ? -2.950 -5.638 -7.990 1.00 88.50 79 ALA A C 1
ATOM 657 O O . ALA A 1 79 ? -2.071 -6.396 -8.376 1.00 88.50 79 ALA A O 1
ATOM 658 N N . LEU A 1 80 ? -2.806 -4.874 -6.901 1.00 90.38 80 LEU A N 1
ATOM 659 C CA . LEU A 1 80 ? -1.634 -4.923 -6.032 1.00 90.38 80 LEU A CA 1
ATOM 660 C C . LEU A 1 80 ? -1.438 -6.309 -5.414 1.00 90.38 80 LEU A C 1
ATOM 662 O O . LEU A 1 80 ? -0.333 -6.833 -5.469 1.00 90.38 80 LEU A O 1
ATOM 666 N N . LEU A 1 81 ? -2.496 -6.903 -4.854 1.00 87.81 81 LEU A N 1
ATOM 667 C CA . LEU A 1 81 ? -2.428 -8.248 -4.275 1.00 87.81 81 LEU A CA 1
ATOM 668 C C . LEU A 1 81 ? -2.040 -9.290 -5.328 1.00 87.81 81 LEU A C 1
ATOM 670 O O . LEU A 1 81 ? -1.124 -10.071 -5.098 1.00 87.81 81 LEU A O 1
ATOM 674 N N . GLN A 1 82 ? -2.650 -9.227 -6.514 1.00 87.19 82 GLN A N 1
ATOM 675 C CA . GLN A 1 82 ? -2.277 -10.104 -7.622 1.00 87.19 82 GLN A CA 1
ATOM 676 C C . GLN A 1 82 ? -0.804 -9.929 -8.026 1.00 87.19 82 GLN A C 1
ATOM 678 O O . GLN A 1 82 ? -0.093 -10.914 -8.195 1.00 87.19 82 GLN A O 1
ATOM 683 N N . TRP A 1 83 ? -0.324 -8.689 -8.140 1.00 90.31 83 TRP A N 1
ATOM 684 C CA . TRP A 1 83 ? 1.073 -8.414 -8.475 1.00 90.31 83 TRP A CA 1
ATOM 685 C C . TRP A 1 83 ? 2.037 -8.962 -7.413 1.00 90.31 83 TRP A C 1
ATOM 687 O O . TRP A 1 83 ? 3.084 -9.500 -7.769 1.00 90.31 83 TRP A O 1
ATOM 697 N N . ILE A 1 84 ? 1.688 -8.870 -6.120 1.00 88.25 84 ILE A N 1
ATOM 698 C CA . ILE A 1 84 ? 2.471 -9.468 -5.024 1.00 88.25 84 ILE A CA 1
ATOM 699 C C . ILE A 1 84 ? 2.550 -10.985 -5.198 1.00 88.25 84 ILE A C 1
ATOM 701 O O . ILE A 1 84 ? 3.636 -11.550 -5.070 1.00 88.25 84 ILE A O 1
ATOM 705 N N . ASP A 1 85 ? 1.430 -11.633 -5.515 1.00 86.19 85 ASP A N 1
ATOM 706 C CA . ASP A 1 85 ? 1.374 -13.080 -5.727 1.00 86.19 85 ASP A CA 1
ATOM 707 C C . ASP A 1 85 ? 2.236 -13.506 -6.929 1.00 86.19 85 ASP A C 1
ATOM 709 O O . ASP A 1 85 ? 3.017 -14.450 -6.822 1.00 86.19 85 ASP A O 1
ATOM 713 N N . GLU A 1 86 ? 2.176 -12.769 -8.042 1.00 85.19 86 GLU A N 1
ATOM 714 C CA . GLU A 1 86 ? 2.998 -13.009 -9.241 1.00 85.19 86 GLU A CA 1
ATOM 715 C C . GLU A 1 86 ? 4.501 -12.836 -8.965 1.00 85.19 86 GLU A C 1
ATOM 717 O O . GLU A 1 86 ? 5.330 -13.583 -9.494 1.00 85.19 86 GLU A O 1
ATOM 722 N N . HIS A 1 87 ? 4.854 -11.876 -8.104 1.00 85.44 87 HIS A N 1
ATOM 723 C CA . HIS A 1 87 ? 6.232 -11.555 -7.724 1.00 85.44 87 HIS A CA 1
ATOM 724 C C . HIS A 1 87 ? 6.738 -12.341 -6.509 1.00 85.44 87 HIS A C 1
ATOM 726 O O . HIS A 1 87 ? 7.876 -12.143 -6.075 1.00 85.44 87 HIS A O 1
ATOM 732 N N . THR A 1 88 ? 5.927 -13.256 -5.976 1.00 86.31 88 THR A N 1
ATOM 733 C CA . THR A 1 88 ? 6.317 -14.160 -4.896 1.00 86.31 88 THR A CA 1
ATOM 734 C C . THR A 1 88 ? 6.607 -15.542 -5.474 1.00 86.31 88 THR A C 1
ATOM 736 O O . THR A 1 88 ? 5.704 -16.316 -5.787 1.00 86.31 88 THR A O 1
ATOM 739 N N . GLU A 1 89 ? 7.892 -15.896 -5.565 1.00 80.50 89 GLU A N 1
ATOM 740 C CA . GLU A 1 89 ? 8.364 -17.185 -6.107 1.00 80.50 89 GLU A CA 1
ATOM 741 C C . GLU A 1 89 ? 7.667 -18.396 -5.463 1.00 80.50 89 GLU A C 1
ATOM 743 O O . GLU A 1 89 ? 7.328 -19.379 -6.133 1.00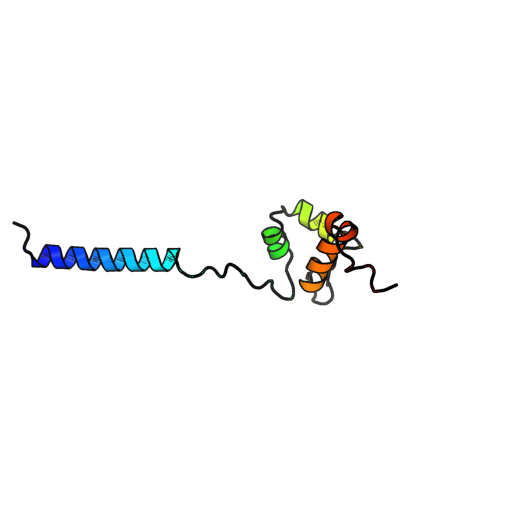 80.50 89 GLU A O 1
ATOM 748 N N . TRP A 1 90 ? 7.389 -18.304 -4.160 1.00 82.56 90 TRP A N 1
ATOM 749 C CA . TRP A 1 90 ? 6.689 -19.347 -3.422 1.00 82.56 90 TRP A CA 1
ATOM 750 C C . TRP A 1 90 ? 5.299 -19.642 -4.001 1.00 82.56 90 TRP A C 1
ATOM 752 O O . TRP A 1 90 ? 4.942 -20.814 -4.135 1.00 82.56 90 TRP A O 1
ATOM 762 N N . VAL A 1 91 ? 4.535 -18.616 -4.394 1.00 73.88 91 VAL A N 1
ATOM 763 C CA . VAL A 1 91 ? 3.184 -18.782 -4.952 1.00 73.88 91 VAL A CA 1
ATOM 764 C C . VAL A 1 91 ? 3.255 -19.477 -6.310 1.00 73.88 91 VAL A C 1
ATOM 766 O O . VAL A 1 91 ? 2.510 -20.429 -6.549 1.00 73.88 91 VAL A O 1
ATOM 769 N N . ASN A 1 92 ? 4.208 -19.089 -7.158 1.00 69.50 92 ASN A N 1
ATOM 770 C CA . ASN A 1 92 ? 4.427 -19.714 -8.468 1.00 69.50 92 ASN A CA 1
ATOM 771 C C . ASN A 1 92 ? 4.820 -21.200 -8.363 1.00 69.50 92 ASN A C 1
ATOM 773 O O . ASN A 1 92 ? 4.426 -22.036 -9.189 1.00 69.50 92 ASN A O 1
ATOM 777 N N . THR A 1 93 ? 5.577 -21.541 -7.320 1.00 74.00 93 THR A N 1
ATOM 778 C CA . THR A 1 93 ? 6.101 -22.895 -7.109 1.00 74.00 93 THR A CA 1
ATOM 779 C C . THR A 1 93 ? 5.064 -23.822 -6.476 1.00 74.00 93 THR A C 1
ATOM 781 O O . THR A 1 93 ? 4.933 -24.974 -6.892 1.00 74.00 93 THR A O 1
ATOM 784 N N . ASN A 1 94 ? 4.295 -23.319 -5.506 1.00 77.81 94 ASN A N 1
ATOM 785 C CA . ASN A 1 94 ? 3.443 -24.138 -4.638 1.00 77.81 94 ASN A CA 1
ATOM 786 C C . ASN A 1 94 ? 1.951 -24.062 -4.974 1.00 77.81 94 ASN A C 1
ATOM 788 O O . ASN A 1 94 ? 1.169 -24.867 -4.468 1.00 77.81 94 ASN A O 1
ATOM 792 N N . THR A 1 95 ? 1.535 -23.132 -5.837 1.00 74.19 95 THR A N 1
ATOM 793 C CA . THR A 1 95 ? 0.128 -22.978 -6.219 1.00 74.19 95 THR A CA 1
ATOM 794 C C . THR A 1 95 ? -0.069 -23.171 -7.723 1.00 74.19 95 THR A C 1
ATOM 796 O O . THR A 1 95 ? 0.811 -22.908 -8.542 1.00 74.19 95 THR A O 1
ATOM 799 N N . LYS A 1 96 ? -1.257 -23.650 -8.110 1.00 68.69 96 LYS A N 1
ATOM 800 C CA . LYS A 1 96 ? -1.690 -23.737 -9.518 1.00 68.69 96 LYS A CA 1
ATOM 801 C C . LYS A 1 96 ? -2.459 -22.491 -9.970 1.00 68.69 96 LYS A C 1
ATOM 803 O O . LYS A 1 96 ? -3.018 -22.502 -11.063 1.00 68.69 96 LYS A O 1
ATOM 808 N N . TYR A 1 97 ? -2.501 -21.445 -9.142 1.00 63.97 97 TYR A N 1
ATOM 809 C CA . TYR A 1 97 ? -3.381 -20.286 -9.311 1.00 63.97 97 TYR A CA 1
ATOM 810 C C . TYR A 1 97 ? -3.200 -19.625 -10.688 1.00 63.97 97 TYR A C 1
ATOM 812 O O . TYR A 1 97 ? -4.170 -19.422 -11.412 1.00 63.97 97 TYR A O 1
ATOM 820 N N . PHE A 1 98 ? -1.947 -19.457 -11.118 1.00 63.41 98 PHE A N 1
ATOM 821 C CA . PHE A 1 98 ? -1.595 -18.878 -12.420 1.00 63.41 98 PHE A CA 1
ATOM 822 C C . PHE A 1 98 ? -1.478 -19.890 -13.575 1.00 63.41 98 PHE A C 1
ATOM 824 O O . PHE A 1 98 ? -1.337 -19.488 -14.723 1.00 63.41 98 PHE A O 1
ATOM 831 N N . ARG A 1 99 ? -1.551 -21.207 -13.315 1.00 59.38 99 ARG A N 1
ATOM 832 C CA . ARG A 1 99 ? -1.422 -22.251 -14.360 1.00 59.38 99 ARG A CA 1
ATOM 833 C C . ARG A 1 99 ? -2.745 -22.619 -15.034 1.00 59.38 99 ARG A C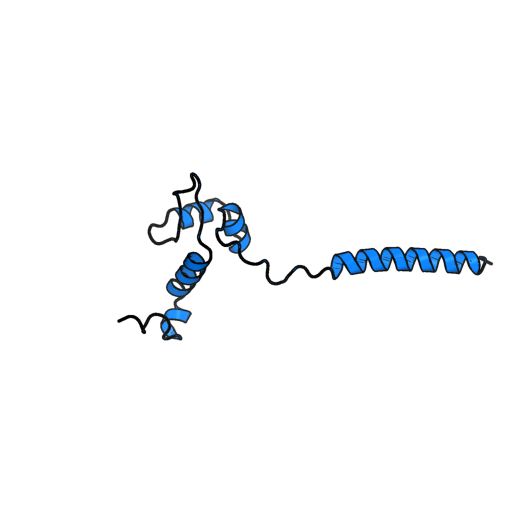 1
ATOM 835 O O . ARG A 1 99 ? -2.739 -23.433 -15.946 1.00 59.38 99 ARG A O 1
ATOM 842 N N . SER A 1 100 ? -3.871 -22.076 -14.570 1.00 53.88 100 SER A N 1
ATOM 843 C CA . SER A 1 100 ? -5.209 -22.434 -15.071 1.00 53.88 100 SER A CA 1
ATOM 844 C C . SER A 1 100 ? -5.705 -21.585 -16.251 1.00 53.88 100 SER A C 1
ATOM 846 O O . SER A 1 100 ? -6.817 -21.807 -16.719 1.00 53.88 100 SER A O 1
ATOM 848 N N . ILE A 1 101 ? -4.894 -20.640 -16.746 1.00 54.12 101 ILE A N 1
ATOM 849 C CA . ILE A 1 101 ? -5.240 -19.742 -17.864 1.00 54.12 101 ILE A CA 1
ATOM 850 C C . ILE A 1 101 ? -4.257 -19.937 -19.034 1.00 54.12 101 ILE A C 1
ATOM 852 O O . ILE A 1 101 ? -3.660 -18.981 -19.527 1.00 54.12 101 ILE A O 1
ATOM 856 N N . GLY A 1 102 ? -4.044 -21.191 -19.439 1.00 43.16 102 GLY A N 1
ATOM 857 C CA . GLY A 1 102 ? -3.207 -21.575 -20.578 1.00 43.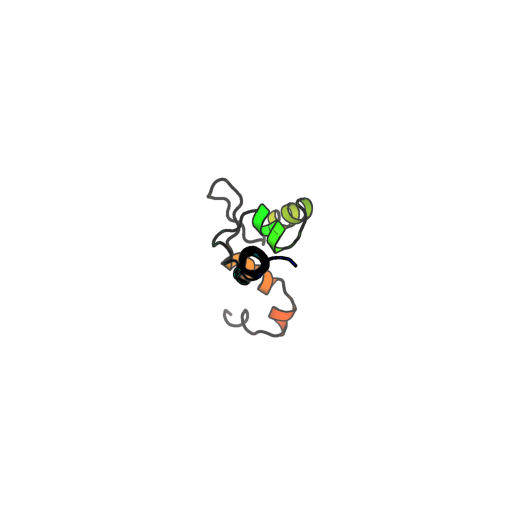16 102 GLY A CA 1
ATOM 858 C C . GLY A 1 102 ? -3.809 -22.741 -21.335 1.00 43.16 102 GLY A C 1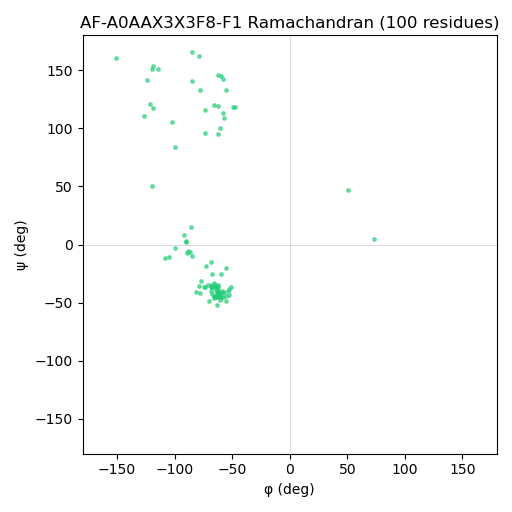
ATOM 859 O O . GLY A 1 102 ? -4.282 -23.678 -20.652 1.00 43.16 102 GLY A O 1
#

Nearest PDB structures (foldseek):
  6ama-assembly1_B  TM=7.442E-01  e=4.020E-01  Streptomyces venezuelae
  6ama-assembly1_A  TM=7.489E-01  e=4.602E-01  Streptomyces venezuelae
  6amk-assembly1_B  TM=6.811E-01  e=4.924E-01  Streptomyces venezuelae
  5i44-assembly4_I-2  TM=5.592E-01  e=1.359E+00  Bacillus subtilis subsp. subtilis str. 168
  3mq0-assembly1_A  TM=4.103E-01  e=1.037E+00  Agrobacterium tumefaciens

Organism: NCBI:txid759811

Solvent-accessible surface area (backbone atoms only — not comparable to full-atom values): 6209 Å² total; per-residue (Å²): 129,84,52,71,64,59,56,51,50,54,53,49,54,51,51,50,56,51,47,55,53,46,48,68,71,63,48,78,69,59,92,66,68,74,75,51,70,59,32,44,66,68,54,48,26,64,74,71,70,46,55,69,72,58,49,52,56,51,70,66,40,88,85,47,57,69,41,57,92,82,82,47,72,30,26,41,41,71,52,43,54,50,51,51,46,75,72,31,69,65,48,66,73,76,44,64,81,83,67,74,83,118

Sequence (102 aa):
MYSEEFKAEIKEEFRQLFREELEKAFAPKPLIRELPVLLTRQQLMELFNIRDTKASALLGRSDFPKFYEAGRVLIPSKALLQWIDEHTEWVNTNTKYFRSIG

Mean predicted aligned error: 13.45 Å

Foldseek 3Di:
DPPVVVVVVVVVVVVVVVVVVVCVVPVCPPPCPPDPQKDALVRVCVVVVHDPVVSVVQLPDPQAAWDPPVVHTIHGPVVNVVVVLVVDVCNVVPHCPVVPPD